Protein AF-A0A764QUU9-F1 (afdb_monomer)

Mean predicted aligned error: 5.27 Å

Solvent-accessible surface area (backbone atoms only — not comparable to full-atom values): 4619 Å² total; per-residue (Å²): 132,89,72,80,79,88,78,64,89,89,64,74,55,65,67,58,48,52,58,47,61,72,60,43,56,63,40,49,35,58,35,77,82,8,27,3,70,60,32,66,56,76,43,73,78,49,91,75,56,68,68,58,54,50,53,50,51,52,58,73,65,33,61,70,61,50,53,60,51,53,69,55,74,78,107

Structure (mmCIF, N/CA/C/O backbone):
data_AF-A0A764QUU9-F1
#
_entry.id   AF-A0A764QUU9-F1
#
loop_
_atom_site.group_PDB
_atom_site.id
_atom_site.type_symbol
_atom_site.label_atom_id
_atom_site.label_alt_id
_atom_site.label_comp_id
_atom_site.label_asym_id
_atom_site.label_entity_id
_atom_site.label_seq_id
_atom_site.pdbx_PDB_ins_code
_atom_site.Cartn_x
_atom_site.Cartn_y
_atom_site.Cartn_z
_atom_site.occupancy
_atom_site.B_iso_or_equiv
_atom_site.auth_seq_id
_atom_site.auth_comp_id
_atom_site.auth_asym_id
_atom_site.auth_atom_id
_atom_site.pdbx_PDB_model_num
ATOM 1 N N . GLY A 1 1 ? -14.194 -2.682 18.376 1.00 67.06 1 GLY A N 1
ATOM 2 C CA . GLY A 1 1 ? -12.870 -2.891 17.765 1.00 67.06 1 GLY A CA 1
ATOM 3 C C . GLY A 1 1 ? -13.048 -3.508 16.398 1.00 67.06 1 GLY A C 1
ATOM 4 O O . GLY A 1 1 ? -14.033 -4.212 16.197 1.00 67.06 1 GLY A O 1
ATOM 5 N N . THR A 1 2 ? -12.136 -3.221 15.474 1.00 78.81 2 THR A N 1
ATOM 6 C CA . THR A 1 2 ? -12.099 -3.839 14.142 1.00 78.81 2 THR A CA 1
ATOM 7 C C . THR A 1 2 ? -11.755 -5.321 14.278 1.00 78.81 2 THR A C 1
ATOM 9 O O . THR A 1 2 ? -10.887 -5.678 15.071 1.00 78.81 2 THR A O 1
ATOM 12 N N . ARG A 1 3 ? -12.449 -6.189 13.539 1.00 83.81 3 ARG A N 1
ATOM 13 C CA . ARG A 1 3 ? -12.221 -7.639 13.533 1.00 83.81 3 ARG A CA 1
ATOM 14 C C . ARG A 1 3 ? -12.348 -8.170 12.116 1.00 83.81 3 ARG A C 1
ATOM 16 O O . ARG A 1 3 ? -13.125 -7.630 11.330 1.00 83.81 3 ARG A O 1
ATOM 23 N N . PHE A 1 4 ? -11.640 -9.247 11.824 1.00 87.81 4 PHE A N 1
ATOM 24 C CA . PHE A 1 4 ? -11.891 -10.022 10.620 1.00 87.81 4 PHE A CA 1
ATOM 25 C C . PHE A 1 4 ? -13.278 -10.675 10.688 1.00 87.81 4 PHE A C 1
ATOM 27 O O . PHE A 1 4 ? -13.740 -11.081 11.759 1.00 87.81 4 PHE A O 1
ATOM 34 N N . ALA A 1 5 ? -13.951 -10.752 9.544 1.00 88.56 5 ALA A N 1
ATOM 35 C CA . ALA A 1 5 ? -15.113 -11.613 9.378 1.00 88.56 5 ALA A CA 1
ATOM 36 C C . ALA A 1 5 ? -14.627 -13.029 9.032 1.00 88.56 5 ALA A C 1
ATOM 38 O O . ALA A 1 5 ? -13.695 -13.159 8.247 1.00 88.56 5 ALA A O 1
ATOM 39 N N . ASN A 1 6 ? -15.266 -14.061 9.598 1.00 82.31 6 ASN A N 1
ATOM 40 C CA . ASN A 1 6 ? -14.948 -15.480 9.361 1.00 82.31 6 ASN A CA 1
ATOM 41 C C . ASN A 1 6 ? -13.483 -15.838 9.673 1.00 82.31 6 ASN A C 1
ATOM 43 O O . ASN A 1 6 ? -12.700 -16.171 8.792 1.00 82.31 6 ASN A O 1
ATOM 47 N N . VAL A 1 7 ? -13.115 -15.725 10.949 1.00 79.19 7 VAL A N 1
ATOM 48 C CA . VAL A 1 7 ? -11.757 -15.996 11.435 1.00 79.19 7 VAL A CA 1
ATOM 49 C C . VAL A 1 7 ? -11.512 -17.491 11.582 1.00 79.19 7 VAL A C 1
ATOM 51 O O . VAL A 1 7 ? -12.217 -18.154 12.338 1.00 79.19 7 VAL A O 1
ATOM 54 N N . GLU A 1 8 ? -10.472 -17.982 10.916 1.00 79.38 8 GLU A N 1
ATOM 55 C CA . GLU A 1 8 ? -9.831 -19.261 11.227 1.00 79.38 8 GLU A CA 1
ATOM 56 C C . GLU A 1 8 ? -8.717 -19.057 12.268 1.00 79.38 8 GLU A C 1
ATOM 58 O O . GLU A 1 8 ? -8.186 -17.954 12.437 1.00 79.38 8 GLU A O 1
ATOM 63 N N . GLU A 1 9 ? -8.360 -20.112 12.999 1.00 81.25 9 GLU A N 1
ATOM 64 C CA . GLU A 1 9 ? -7.248 -20.050 13.949 1.00 81.25 9 GLU A CA 1
ATOM 65 C C . GLU A 1 9 ? -5.917 -19.758 13.234 1.00 81.25 9 GLU A C 1
ATOM 67 O O . GLU A 1 9 ? -5.672 -20.209 12.118 1.00 81.25 9 GLU A O 1
ATOM 72 N N . GLY A 1 10 ? -5.034 -18.995 13.888 1.00 82.88 10 GLY A N 1
ATOM 73 C CA . GLY A 1 10 ? -3.686 -18.708 13.379 1.00 82.88 10 GLY A CA 1
ATOM 74 C C . GLY A 1 10 ? -3.556 -17.474 12.479 1.00 82.88 10 GLY A C 1
ATOM 75 O O . GLY A 1 10 ? -2.448 -17.176 12.032 1.00 82.88 10 GLY A O 1
ATOM 76 N N . ILE A 1 11 ? -4.632 -16.717 12.242 1.00 88.19 11 ILE A N 1
ATOM 77 C CA . ILE A 1 11 ? -4.526 -15.441 11.523 1.00 88.19 11 ILE A CA 1
ATOM 78 C C . ILE A 1 11 ? -3.831 -14.363 12.364 1.00 88.19 11 ILE A C 1
ATOM 80 O O . ILE A 1 11 ? -3.913 -14.336 13.595 1.00 88.19 11 ILE A O 1
ATOM 84 N N . TRP A 1 12 ? -3.170 -13.425 11.684 1.00 87.62 12 TRP A N 1
ATOM 85 C CA . TRP A 1 12 ? -2.603 -12.246 12.335 1.00 87.62 12 TRP A CA 1
ATOM 86 C C . TRP A 1 12 ? -3.680 -11.412 13.029 1.00 87.62 12 TRP A C 1
ATOM 88 O O . TRP A 1 12 ? -4.842 -11.395 12.623 1.00 87.62 12 TRP A O 1
ATOM 98 N N . THR A 1 13 ? -3.277 -10.639 14.038 1.00 86.81 13 THR A N 1
ATOM 99 C CA . THR A 1 13 ? -4.132 -9.562 14.542 1.00 86.81 13 THR A CA 1
ATOM 100 C C . THR A 1 13 ? -4.427 -8.566 13.419 1.00 86.81 13 THR A C 1
ATOM 102 O O . THR A 1 13 ? -3.626 -8.396 12.492 1.00 86.81 13 THR A O 1
ATOM 105 N N . VAL A 1 14 ? -5.572 -7.883 13.497 1.00 85.69 14 VAL A N 1
ATOM 106 C CA . VAL A 1 14 ? -5.971 -6.883 12.492 1.00 85.69 14 VAL A CA 1
ATOM 107 C C . VAL A 1 14 ? -4.887 -5.816 12.335 1.00 85.69 14 VAL A C 1
ATOM 109 O O . VAL A 1 14 ? -4.559 -5.420 11.222 1.00 85.69 14 VAL A O 1
ATOM 112 N N . GLU A 1 15 ? -4.271 -5.397 13.437 1.00 83.38 15 GLU A N 1
ATOM 113 C CA . GLU A 1 15 ? -3.197 -4.408 13.443 1.00 83.38 15 GLU A CA 1
ATOM 114 C C . GLU A 1 15 ? -1.960 -4.902 12.689 1.00 83.38 15 GLU A C 1
ATOM 116 O O . GLU A 1 15 ? -1.392 -4.165 11.881 1.00 83.38 15 GLU A O 1
ATOM 121 N N . ARG A 1 16 ? -1.545 -6.157 12.913 1.00 85.12 16 ARG A N 1
ATOM 122 C CA . ARG A 1 16 ? -0.380 -6.719 12.224 1.00 85.12 16 ARG A CA 1
ATOM 123 C C . ARG A 1 16 ? -0.647 -6.873 10.731 1.00 85.12 16 ARG A C 1
ATOM 125 O O . ARG A 1 16 ? 0.222 -6.535 9.934 1.00 85.12 16 ARG A O 1
ATOM 132 N N . TYR A 1 17 ? -1.838 -7.326 10.355 1.00 87.62 17 TYR A N 1
ATOM 133 C CA . TYR A 1 17 ? -2.246 -7.407 8.954 1.00 87.62 17 TYR A CA 1
ATOM 134 C C . TYR A 1 17 ? -2.216 -6.036 8.264 1.00 87.62 17 TYR A C 1
ATOM 136 O O . TYR A 1 17 ? -1.618 -5.897 7.198 1.00 87.62 17 TYR A O 1
ATOM 144 N N . LEU A 1 18 ? -2.794 -5.010 8.898 1.00 85.00 18 LEU A N 1
ATOM 145 C CA . LEU A 1 18 ? -2.816 -3.651 8.353 1.00 85.00 18 LEU A CA 1
ATOM 146 C C . LEU A 1 18 ? -1.405 -3.060 8.220 1.00 85.00 18 LEU A C 1
ATOM 148 O O . LEU A 1 18 ? -1.094 -2.435 7.209 1.00 85.00 18 LEU A O 1
ATOM 152 N N . SER A 1 19 ? -0.527 -3.308 9.198 1.00 82.25 19 SER A N 1
ATOM 153 C CA . SER A 1 19 ? 0.882 -2.903 9.129 1.00 82.25 19 SER A CA 1
ATOM 154 C C . SER A 1 19 ? 1.631 -3.558 7.967 1.00 82.25 19 SER A C 1
ATOM 156 O O . SER A 1 19 ? 2.463 -2.895 7.350 1.00 82.25 19 SER A O 1
ATOM 158 N N . LEU A 1 20 ? 1.356 -4.832 7.671 1.00 86.19 20 LEU A N 1
ATOM 159 C CA . LEU A 1 20 ? 1.969 -5.526 6.540 1.00 86.19 20 LEU A CA 1
ATOM 160 C C . LEU A 1 20 ? 1.470 -4.928 5.223 1.00 86.19 20 LEU A C 1
ATOM 162 O O . LEU A 1 20 ? 2.270 -4.416 4.446 1.00 86.19 20 LEU A O 1
ATOM 166 N N . ILE A 1 21 ? 0.153 -4.904 4.998 1.00 86.12 21 ILE A N 1
ATOM 167 C CA . ILE A 1 21 ? -0.394 -4.524 3.689 1.00 86.12 21 ILE A CA 1
ATOM 168 C C . ILE A 1 21 ? -0.093 -3.069 3.302 1.00 86.12 21 ILE A C 1
ATOM 170 O O . ILE A 1 21 ? 0.156 -2.787 2.131 1.00 86.12 21 ILE A O 1
ATOM 174 N N . ALA A 1 22 ? -0.027 -2.152 4.276 1.00 81.69 22 ALA A N 1
ATOM 175 C CA . ALA A 1 22 ? 0.364 -0.765 4.025 1.00 81.69 22 ALA A CA 1
ATOM 176 C C . ALA A 1 22 ? 1.816 -0.638 3.514 1.00 81.69 22 ALA A C 1
ATOM 178 O O . ALA A 1 22 ? 2.117 0.267 2.729 1.00 81.69 22 ALA A O 1
ATOM 179 N N . GLY A 1 23 ? 2.704 -1.544 3.941 1.00 85.00 23 GLY A N 1
ATOM 180 C CA . GLY A 1 23 ? 4.124 -1.554 3.586 1.00 85.00 23 GLY A CA 1
ATOM 181 C C . GLY A 1 23 ? 4.482 -2.371 2.341 1.00 85.00 23 GLY A C 1
ATOM 182 O O . GLY A 1 23 ? 5.578 -2.189 1.811 1.00 85.00 23 GLY A O 1
ATOM 183 N N . GLU A 1 24 ? 3.593 -3.246 1.865 1.00 89.75 24 GLU A N 1
ATOM 184 C CA . GLU A 1 24 ? 3.872 -4.111 0.711 1.00 89.75 24 GLU A CA 1
ATOM 185 C C . GLU A 1 24 ? 3.692 -3.397 -0.637 1.00 89.75 24 GLU A C 1
ATOM 187 O O . GLU A 1 24 ? 4.487 -3.631 -1.545 1.00 89.75 24 GLU A O 1
ATOM 192 N N . LEU A 1 25 ? 2.722 -2.479 -0.791 1.00 91.88 25 LEU A N 1
ATOM 193 C CA . LEU A 1 25 ? 2.485 -1.850 -2.104 1.00 91.88 25 LEU A CA 1
ATOM 194 C C . LEU A 1 25 ? 3.719 -1.113 -2.669 1.00 91.88 25 LEU A C 1
ATOM 196 O O . LEU A 1 25 ? 4.041 -1.331 -3.835 1.00 91.88 25 LEU A O 1
ATOM 200 N N . PRO A 1 26 ? 4.478 -0.320 -1.882 1.00 92.06 26 PRO A N 1
ATOM 201 C CA . PRO A 1 26 ? 5.716 0.291 -2.369 1.00 92.06 26 PRO A CA 1
ATOM 202 C C . PRO A 1 26 ? 6.769 -0.721 -2.838 1.00 92.06 26 PRO A C 1
ATOM 204 O O . PRO A 1 26 ? 7.585 -0.397 -3.691 1.00 92.06 26 PRO A O 1
ATOM 207 N N . ARG A 1 27 ? 6.765 -1.946 -2.297 1.00 95.00 27 ARG A N 1
ATOM 208 C CA . ARG A 1 27 ? 7.692 -3.007 -2.716 1.00 95.00 27 ARG A CA 1
ATOM 209 C C . ARG A 1 27 ? 7.268 -3.622 -4.043 1.00 95.00 27 ARG A C 1
ATOM 211 O O . ARG A 1 27 ? 8.131 -3.980 -4.830 1.00 95.00 27 ARG A O 1
ATOM 218 N N . LEU A 1 28 ? 5.965 -3.729 -4.295 1.00 95.31 28 LEU A N 1
ATOM 219 C CA . LEU A 1 28 ? 5.431 -4.284 -5.541 1.00 95.31 28 LEU A CA 1
ATOM 220 C C . LEU A 1 28 ? 5.581 -3.341 -6.738 1.00 95.31 28 LEU A C 1
ATOM 222 O O . LEU A 1 28 ? 5.559 -3.809 -7.872 1.00 95.31 28 LEU A O 1
ATOM 226 N N . ARG A 1 29 ? 5.726 -2.031 -6.506 1.00 94.81 29 ARG A N 1
ATOM 227 C CA . ARG A 1 29 ? 5.919 -1.066 -7.592 1.00 94.81 29 ARG A CA 1
ATOM 228 C C . ARG A 1 29 ? 7.191 -1.375 -8.373 1.00 94.81 29 ARG A C 1
ATOM 230 O O . ARG A 1 29 ? 8.242 -1.661 -7.805 1.00 94.81 29 ARG A O 1
ATOM 237 N N . ASP A 1 30 ? 7.093 -1.278 -9.689 1.00 96.81 30 ASP A N 1
ATOM 238 C CA . ASP A 1 30 ? 8.243 -1.393 -10.579 1.00 96.81 30 ASP A CA 1
ATOM 239 C C . ASP A 1 30 ? 8.821 -0.003 -10.878 1.00 96.81 30 ASP A C 1
ATOM 241 O O . ASP A 1 30 ? 8.709 0.541 -11.978 1.00 96.81 30 ASP A O 1
ATOM 245 N N . ASP A 1 31 ? 9.386 0.602 -9.838 1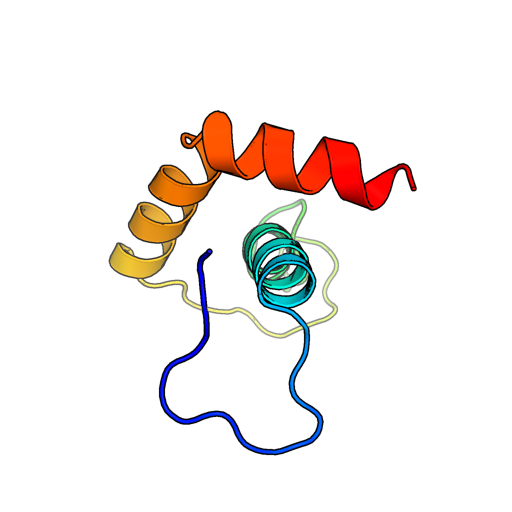.00 96.12 31 ASP A N 1
ATOM 246 C CA . ASP A 1 31 ? 10.086 1.883 -9.878 1.00 96.12 31 ASP A CA 1
ATOM 247 C C . ASP A 1 31 ? 11.450 1.776 -9.177 1.00 96.12 31 ASP A C 1
ATOM 249 O O . ASP A 1 31 ? 11.817 0.717 -8.673 1.00 96.12 31 ASP A O 1
ATOM 253 N N . GLU A 1 32 ? 12.198 2.880 -9.128 1.00 97.19 32 GLU A N 1
ATOM 254 C CA . GLU A 1 32 ? 13.563 2.943 -8.578 1.00 97.19 32 GLU A CA 1
ATOM 255 C C . GLU A 1 32 ? 13.672 2.486 -7.110 1.00 97.19 32 GLU A C 1
ATOM 257 O O . GLU A 1 32 ? 14.758 2.147 -6.637 1.00 97.19 32 GLU A O 1
ATOM 262 N N . THR A 1 33 ? 12.563 2.486 -6.367 1.00 95.44 33 THR A N 1
ATOM 263 C CA . THR A 1 33 ? 12.524 2.142 -4.939 1.00 95.44 33 THR A CA 1
ATOM 264 C C . THR A 1 33 ? 11.936 0.759 -4.664 1.00 95.44 33 THR A C 1
ATOM 266 O O . THR A 1 33 ? 12.204 0.173 -3.605 1.00 95.44 33 THR A O 1
ATOM 269 N N . GLY A 1 34 ? 11.150 0.240 -5.606 1.00 96.44 34 GLY A N 1
ATOM 270 C CA . GLY A 1 34 ? 10.457 -1.032 -5.491 1.00 96.44 34 GLY A CA 1
ATOM 271 C C . GLY A 1 34 ? 11.307 -2.244 -5.869 1.00 96.44 34 GLY A C 1
ATOM 272 O O . GLY A 1 34 ? 12.515 -2.162 -6.099 1.00 96.44 34 GLY A O 1
ATOM 273 N N . TYR A 1 35 ? 10.695 -3.426 -5.820 1.00 98.06 35 TYR A N 1
ATOM 274 C CA . TYR A 1 35 ? 11.402 -4.705 -5.947 1.00 98.06 35 TYR A CA 1
ATOM 275 C C . TYR A 1 35 ? 11.380 -5.262 -7.373 1.00 98.06 35 TYR A C 1
ATOM 277 O O . TYR A 1 35 ? 12.014 -6.288 -7.615 1.00 98.06 35 TYR A O 1
ATOM 285 N N . GLY A 1 36 ? 10.683 -4.599 -8.297 1.00 97.88 36 GLY A N 1
ATOM 286 C CA . GLY A 1 36 ? 10.664 -4.971 -9.707 1.00 97.88 36 GLY A CA 1
ATOM 287 C C . GLY A 1 36 ? 11.997 -4.715 -10.429 1.00 97.88 36 GLY A C 1
ATOM 288 O O . GLY A 1 36 ? 12.934 -4.157 -9.838 1.00 97.88 36 GLY A 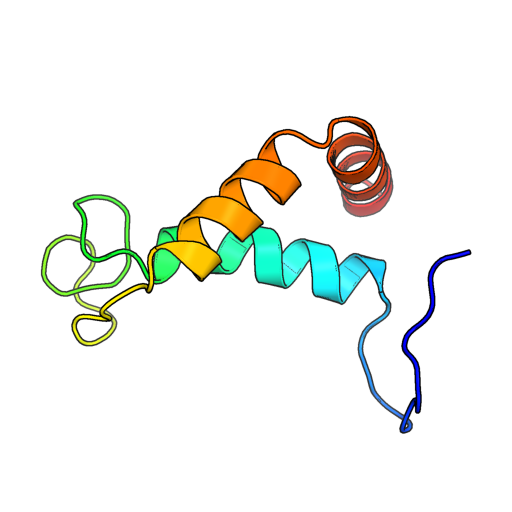O 1
ATOM 289 N N . PRO A 1 37 ? 12.085 -5.089 -11.718 1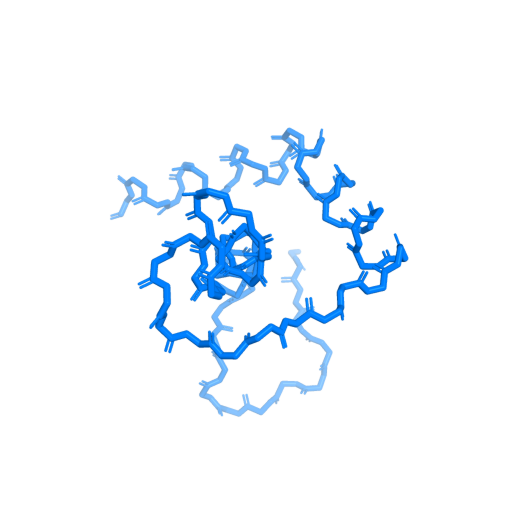.00 98.25 37 PRO A N 1
ATOM 290 C CA . PRO A 1 37 ? 13.293 -4.943 -12.533 1.00 98.25 37 PRO A CA 1
ATOM 291 C C . PRO A 1 37 ? 13.830 -3.509 -12.650 1.00 98.25 37 PRO A C 1
ATOM 293 O O . PRO A 1 37 ? 15.011 -3.310 -12.924 1.00 98.25 37 PRO A O 1
ATOM 296 N N . ARG A 1 38 ? 12.985 -2.489 -12.455 1.00 97.69 38 ARG A N 1
ATOM 297 C CA . ARG A 1 38 ? 13.382 -1.069 -12.495 1.00 97.69 38 ARG A CA 1
ATOM 298 C C . ARG A 1 38 ? 13.937 -0.542 -11.171 1.00 97.69 38 ARG A C 1
ATOM 300 O O . ARG A 1 38 ? 14.409 0.594 -11.137 1.00 97.69 38 ARG A O 1
ATOM 307 N N . GLY A 1 39 ? 13.871 -1.341 -10.112 1.00 97.69 39 GLY A N 1
ATOM 308 C CA . GLY A 1 39 ? 14.376 -1.013 -8.786 1.00 97.69 39 GLY A CA 1
ATOM 309 C C . GLY A 1 39 ? 15.425 -2.018 -8.342 1.00 97.69 39 GLY A C 1
ATOM 310 O O . GLY A 1 39 ? 16.567 -1.990 -8.799 1.00 97.69 39 GLY A O 1
ATOM 311 N N . LYS A 1 40 ? 15.045 -2.896 -7.410 1.00 97.38 40 LYS A N 1
ATOM 312 C CA . LYS A 1 40 ? 15.966 -3.865 -6.792 1.00 97.38 40 LYS A CA 1
ATOM 313 C C . LYS A 1 40 ? 16.104 -5.196 -7.528 1.00 97.38 40 LYS A C 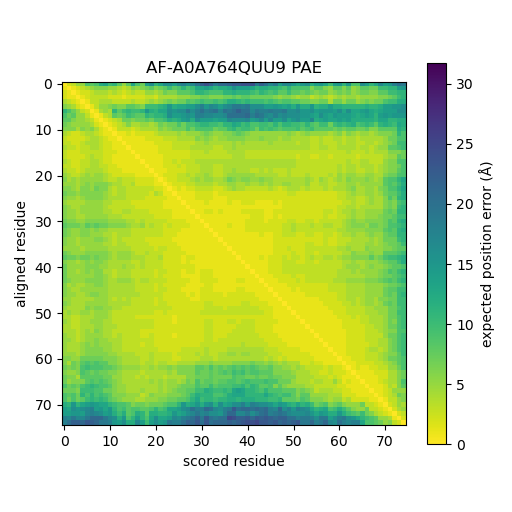1
ATOM 315 O O . LYS A 1 40 ? 16.975 -5.970 -7.145 1.00 97.38 40 LYS A O 1
ATOM 320 N N . ASP A 1 41 ? 15.262 -5.464 -8.525 1.00 97.50 41 ASP A N 1
ATOM 321 C CA . ASP A 1 41 ? 15.295 -6.694 -9.328 1.00 97.50 41 ASP A CA 1
ATOM 322 C C . ASP A 1 41 ? 15.198 -7.984 -8.483 1.00 97.50 41 ASP A C 1
ATOM 324 O O . ASP A 1 41 ? 15.902 -8.970 -8.690 1.00 97.50 41 ASP A O 1
ATOM 328 N N . PHE A 1 42 ? 14.335 -7.967 -7.463 1.00 97.88 42 PHE A N 1
ATOM 329 C CA . PHE A 1 42 ? 14.069 -9.129 -6.603 1.00 97.88 42 PHE A CA 1
ATOM 330 C C . PHE A 1 42 ? 12.837 -9.919 -7.043 1.00 97.88 42 PHE A C 1
ATOM 332 O O . PHE A 1 42 ? 12.740 -11.115 -6.765 1.00 97.88 42 PHE A O 1
ATOM 339 N N . ILE A 1 43 ? 11.880 -9.251 -7.685 1.00 97.38 43 ILE A N 1
ATOM 340 C CA . ILE A 1 43 ? 10.649 -9.844 -8.203 1.00 97.38 43 ILE A CA 1
ATOM 341 C C . ILE A 1 43 ? 10.442 -9.421 -9.657 1.00 97.38 43 ILE A C 1
ATOM 343 O O . ILE A 1 43 ? 11.017 -8.443 -10.129 1.00 97.38 43 ILE A O 1
ATOM 347 N N . ILE A 1 44 ? 9.587 -10.155 -10.366 1.00 97.94 44 ILE A N 1
ATOM 348 C CA . ILE A 1 44 ? 9.135 -9.766 -11.704 1.00 97.94 44 ILE A CA 1
ATOM 349 C C . ILE A 1 44 ? 8.330 -8.461 -11.660 1.00 97.94 44 ILE A C 1
ATOM 351 O O . ILE A 1 44 ? 7.813 -8.073 -10.612 1.00 97.94 44 ILE A O 1
ATOM 355 N N . HIS A 1 45 ? 8.178 -7.818 -12.817 1.00 97.69 45 HIS A N 1
ATOM 356 C CA . HIS A 1 45 ? 7.249 -6.703 -12.978 1.00 97.69 45 HIS A CA 1
ATOM 357 C C . HIS A 1 45 ? 5.833 -7.092 -12.518 1.00 97.69 45 HIS A C 1
ATOM 359 O O . HIS A 1 45 ? 5.341 -8.174 -12.850 1.00 97.69 45 HIS A O 1
ATOM 365 N N . VAL A 1 46 ? 5.181 -6.188 -11.786 1.00 97.00 46 VAL A N 1
ATOM 366 C CA . VAL A 1 46 ? 3.795 -6.327 -11.334 1.00 97.00 46 VAL A CA 1
ATOM 367 C C . VAL A 1 46 ? 2.988 -5.138 -11.843 1.00 97.00 46 VAL A C 1
ATOM 369 O O . VAL A 1 46 ? 3.241 -3.996 -11.458 1.00 97.00 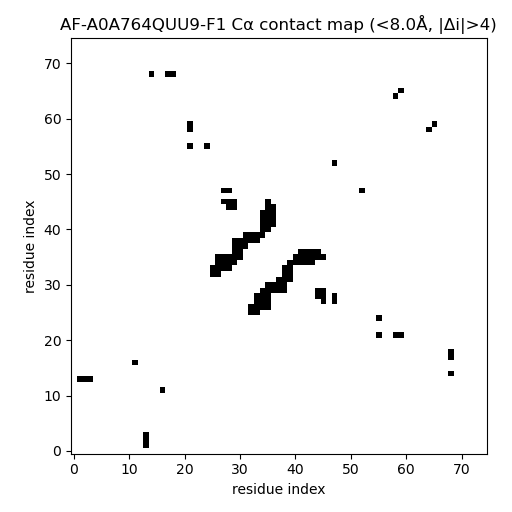46 VAL A O 1
ATOM 372 N N . ASP A 1 47 ? 1.971 -5.415 -12.655 1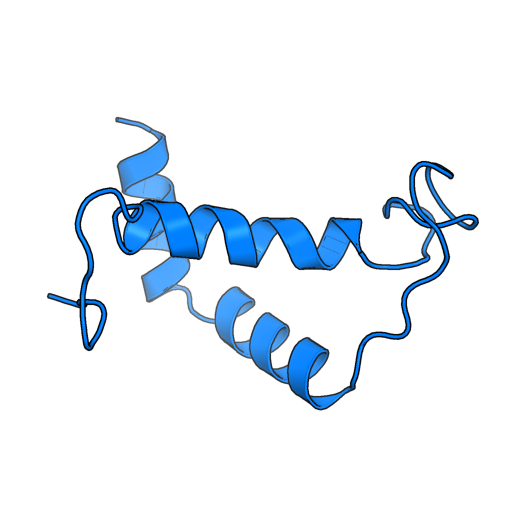.00 96.81 47 ASP A N 1
ATOM 373 C CA . ASP A 1 47 ? 0.955 -4.430 -13.014 1.00 96.81 47 ASP A CA 1
ATOM 374 C C . ASP A 1 47 ? 0.027 -4.198 -11.816 1.00 96.81 47 ASP A C 1
ATOM 376 O O . ASP A 1 47 ? -0.719 -5.094 -11.414 1.00 96.81 47 ASP A O 1
ATOM 380 N N . ILE A 1 48 ? 0.061 -2.995 -11.238 1.00 94.75 48 ILE A N 1
ATOM 381 C CA . ILE A 1 48 ? -0.812 -2.621 -10.119 1.00 94.75 48 ILE A CA 1
ATOM 382 C C . ILE A 1 48 ? -2.068 -1.932 -10.670 1.00 94.75 48 ILE A C 1
ATOM 384 O O . ILE A 1 48 ? -1.972 -0.841 -11.243 1.00 94.75 48 ILE A O 1
ATOM 388 N N . PRO A 1 49 ? -3.265 -2.519 -10.485 1.00 97.25 49 PRO A N 1
ATOM 389 C CA . PRO A 1 49 ? -4.510 -1.897 -10.907 1.00 97.25 49 PRO A CA 1
ATOM 390 C C . PRO A 1 49 ? -4.764 -0.545 -10.220 1.00 97.25 49 PRO A C 1
ATOM 392 O O . PRO A 1 49 ? -4.424 -0.328 -9.055 1.00 97.25 49 PRO A O 1
ATOM 395 N N . ARG A 1 50 ? -5.406 0.384 -10.938 1.00 95.62 50 ARG A N 1
ATOM 396 C CA . ARG A 1 50 ? -5.645 1.755 -10.450 1.00 95.62 50 ARG A CA 1
ATOM 397 C C . ARG A 1 50 ? -6.512 1.807 -9.189 1.00 95.62 50 ARG A C 1
ATOM 399 O O . ARG A 1 50 ? -6.336 2.692 -8.358 1.00 95.62 50 ARG A O 1
ATOM 406 N N . ASP A 1 51 ? -7.471 0.903 -9.056 1.00 97.00 51 ASP A N 1
ATOM 407 C CA . ASP A 1 51 ? -8.311 0.768 -7.865 1.00 97.00 51 ASP A CA 1
ATOM 408 C C . ASP A 1 51 ? -7.500 0.362 -6.627 1.00 97.00 51 ASP A C 1
ATOM 410 O O . ASP A 1 51 ? -7.742 0.905 -5.549 1.00 97.00 51 ASP A O 1
ATOM 414 N N . ILE A 1 52 ? -6.485 -0.491 -6.787 1.00 94.38 52 ILE A N 1
ATOM 415 C CA . ILE A 1 52 ? -5.543 -0.847 -5.717 1.00 94.38 52 ILE A CA 1
ATOM 416 C C . ILE A 1 52 ? -4.674 0.353 -5.319 1.00 94.38 52 ILE A C 1
ATOM 418 O O . ILE A 1 52 ? -4.528 0.635 -4.129 1.00 94.38 52 ILE A O 1
ATOM 422 N N . GLU A 1 53 ? -4.161 1.112 -6.292 1.00 93.38 53 GLU A N 1
ATOM 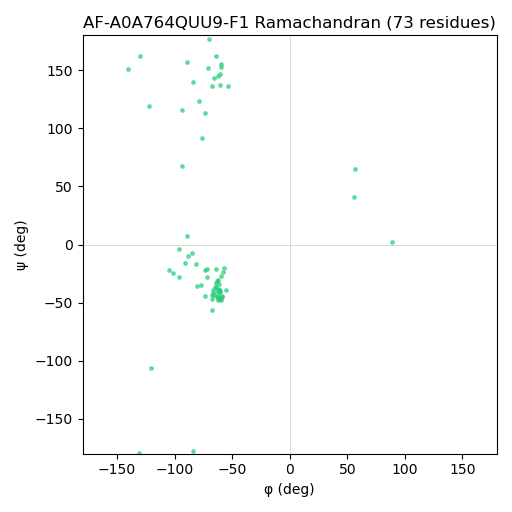423 C CA . GLU A 1 53 ? -3.425 2.357 -6.022 1.00 93.38 53 GLU A CA 1
ATOM 424 C C . GLU A 1 53 ? -4.283 3.377 -5.259 1.00 93.38 53 GLU A C 1
ATOM 426 O O . GLU A 1 53 ? -3.854 3.942 -4.250 1.00 93.38 53 GLU A O 1
ATOM 431 N N . ASN A 1 54 ? -5.534 3.569 -5.685 1.00 95.06 54 ASN A N 1
ATOM 432 C CA . ASN A 1 54 ? -6.472 4.460 -5.005 1.00 95.06 54 ASN A CA 1
ATOM 433 C C . ASN A 1 54 ? -6.761 3.987 -3.571 1.00 95.06 54 ASN A C 1
ATOM 435 O O . ASN A 1 54 ? -6.769 4.797 -2.644 1.00 95.06 54 ASN A O 1
ATOM 439 N N . ALA A 1 55 ? -6.978 2.684 -3.365 1.00 93.12 55 ALA A N 1
ATOM 440 C CA 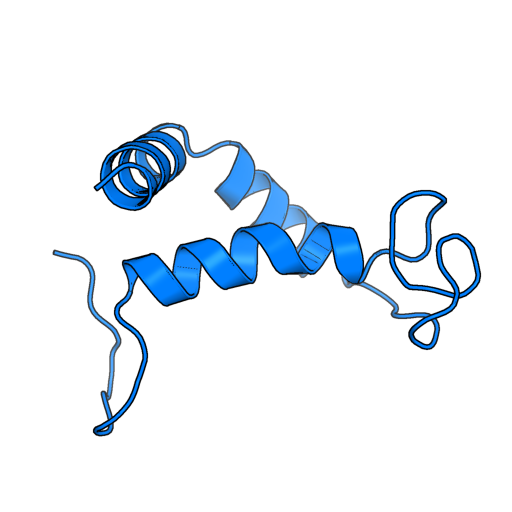. ALA A 1 55 ? -7.214 2.121 -2.038 1.00 93.12 55 ALA A CA 1
ATOM 441 C C . ALA A 1 55 ? -6.012 2.344 -1.105 1.00 93.12 55 ALA A C 1
ATOM 443 O O . ALA A 1 55 ? -6.185 2.713 0.058 1.00 93.12 55 ALA A O 1
ATOM 444 N N . TRP A 1 56 ? -4.789 2.196 -1.617 1.00 91.56 56 TRP A N 1
ATOM 445 C CA . TRP A 1 56 ? -3.581 2.479 -0.845 1.00 91.56 56 TRP A CA 1
ATOM 446 C C . TRP A 1 56 ? -3.427 3.964 -0.514 1.00 91.56 56 TRP A C 1
ATOM 448 O O . 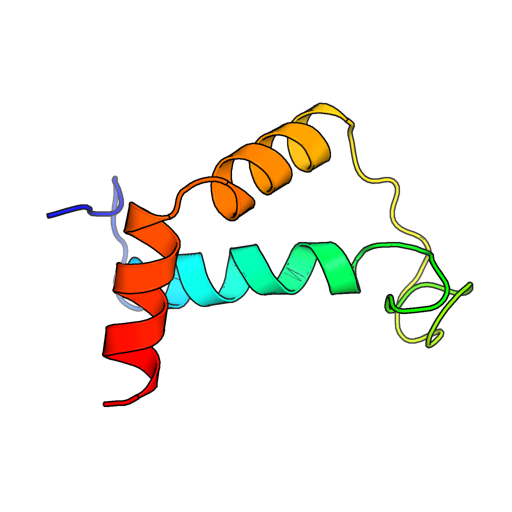TRP A 1 56 ? -3.063 4.298 0.612 1.00 91.56 56 TRP A O 1
ATOM 458 N N . GLN A 1 57 ? -3.767 4.869 -1.435 1.00 91.50 57 GLN A N 1
ATOM 459 C CA . GLN A 1 57 ? -3.782 6.308 -1.149 1.00 91.50 57 GLN A CA 1
ATOM 460 C C . GLN A 1 57 ? -4.768 6.660 -0.027 1.00 91.50 57 GLN A C 1
ATOM 462 O O . GLN A 1 57 ? -4.426 7.453 0.850 1.00 91.50 57 GLN A O 1
ATOM 467 N N . VAL A 1 58 ? -5.951 6.035 -0.004 1.00 92.31 58 VAL A N 1
ATOM 468 C CA . VAL A 1 58 ? -6.923 6.192 1.093 1.00 92.31 58 VAL A CA 1
ATOM 469 C C . VAL A 1 58 ? -6.325 5.726 2.422 1.00 92.31 58 VAL A C 1
ATOM 471 O O . VAL A 1 58 ? -6.385 6.463 3.403 1.00 92.31 58 VAL A O 1
ATOM 474 N N . LEU A 1 59 ? -5.685 4.551 2.451 1.00 88.12 59 LEU A N 1
ATOM 475 C CA . LEU A 1 59 ? -5.025 4.035 3.658 1.00 88.12 59 LEU A CA 1
ATOM 476 C C . LEU A 1 59 ? -3.903 4.961 4.152 1.00 88.12 59 LEU A C 1
ATOM 478 O O . LEU A 1 59 ? -3.772 5.193 5.351 1.00 88.12 59 LEU A O 1
ATOM 482 N N . GLN A 1 60 ? -3.108 5.521 3.240 1.00 86.56 60 GLN A N 1
ATOM 483 C CA . GLN A 1 60 ? -2.006 6.425 3.578 1.00 86.56 60 GLN A CA 1
ATOM 484 C C . GLN A 1 60 ? -2.479 7.797 4.066 1.00 86.56 60 GLN A C 1
ATOM 486 O O . GLN A 1 60 ? -1.751 8.442 4.826 1.00 86.56 60 GLN A O 1
ATOM 491 N N . ALA A 1 61 ? -3.657 8.244 3.631 1.00 90.25 61 ALA A N 1
ATOM 492 C CA . ALA A 1 61 ? -4.272 9.495 4.064 1.00 90.25 61 ALA A CA 1
ATOM 493 C C . ALA A 1 61 ? -5.011 9.365 5.409 1.00 90.25 61 ALA A C 1
ATOM 495 O O . ALA A 1 61 ? -5.287 10.380 6.051 1.00 90.25 61 ALA A O 1
ATOM 496 N N . ASP A 1 62 ? -5.312 8.143 5.860 1.00 88.94 62 ASP A N 1
ATOM 497 C CA . ASP A 1 62 ? -5.982 7.899 7.136 1.00 88.94 62 ASP A CA 1
ATOM 498 C C . ASP A 1 62 ? -5.013 8.079 8.318 1.00 88.94 62 ASP A C 1
ATOM 500 O O . ASP A 1 62 ? -4.315 7.166 8.768 1.00 88.94 62 ASP A O 1
ATOM 504 N N . THR A 1 63 ? -4.979 9.301 8.846 1.00 85.81 63 THR A N 1
ATOM 505 C CA . THR A 1 63 ? -4.163 9.666 10.011 1.00 85.81 63 THR A CA 1
ATOM 506 C C . THR A 1 63 ? -4.553 8.898 11.273 1.00 85.81 63 THR A C 1
ATOM 508 O O . THR A 1 63 ? -3.681 8.596 12.088 1.00 85.81 63 THR A O 1
ATOM 511 N N . THR A 1 64 ? -5.827 8.524 11.422 1.00 86.31 64 THR A N 1
ATOM 512 C CA . THR A 1 64 ? -6.309 7.757 12.580 1.00 86.31 64 THR A CA 1
ATOM 513 C C . THR A 1 64 ? -5.714 6.355 12.563 1.00 86.31 64 THR A C 1
ATOM 515 O O . THR A 1 64 ? -5.173 5.891 13.570 1.00 86.31 64 THR A O 1
ATOM 518 N N . LEU A 1 65 ? -5.760 5.700 11.402 1.00 81.69 65 LEU A N 1
ATOM 519 C CA . LEU A 1 65 ? -5.162 4.388 11.197 1.00 81.69 65 LEU A CA 1
ATOM 520 C C . LEU A 1 65 ? -3.641 4.427 11.394 1.00 81.69 65 LEU A C 1
ATOM 522 O O . LEU A 1 65 ? -3.094 3.584 12.106 1.00 81.69 65 LEU A O 1
ATOM 526 N N . ARG A 1 66 ? -2.953 5.420 10.817 1.00 80.06 66 ARG A N 1
ATOM 527 C CA . ARG A 1 66 ? -1.489 5.544 10.932 1.00 80.06 66 ARG A CA 1
ATOM 528 C C . ARG A 1 66 ? -1.033 5.737 12.371 1.00 80.06 66 ARG A C 1
ATOM 530 O O . ARG A 1 66 ? -0.172 4.992 12.832 1.00 80.06 66 ARG A O 1
ATOM 537 N N . SER A 1 67 ? -1.659 6.653 13.110 1.00 80.44 67 SER A N 1
ATOM 538 C CA . SER A 1 67 ? -1.343 6.853 14.528 1.00 80.44 67 SER A CA 1
ATOM 539 C C . SER A 1 67 ? -1.609 5.596 15.363 1.00 80.44 67 SER A C 1
ATOM 541 O O . SER A 1 67 ? -0.812 5.265 16.240 1.00 80.44 67 SER A O 1
ATOM 543 N N . ALA A 1 68 ? -2.687 4.858 15.079 1.00 77.56 68 ALA A N 1
ATOM 544 C CA . ALA A 1 68 ? -2.990 3.612 15.782 1.00 77.56 68 ALA A CA 1
ATOM 545 C C . ALA A 1 68 ? -1.943 2.508 15.530 1.00 77.56 68 ALA A C 1
ATOM 547 O O . ALA A 1 68 ? -1.633 1.745 16.449 1.00 77.56 68 ALA A O 1
ATOM 548 N N . LEU A 1 69 ? -1.390 2.427 14.314 1.00 76.50 69 LEU A N 1
ATOM 549 C CA . LEU A 1 69 ? -0.334 1.474 13.959 1.00 76.50 69 LEU A CA 1
ATOM 550 C C . LEU A 1 69 ? 1.025 1.867 14.565 1.00 76.50 69 LEU A C 1
ATOM 552 O O . LEU A 1 69 ? 1.701 1.018 15.145 1.00 76.50 69 LEU A O 1
ATOM 556 N N . GLU A 1 70 ? 1.405 3.146 14.506 1.00 74.88 70 GLU A N 1
ATOM 557 C CA . GLU A 1 70 ? 2.684 3.650 15.037 1.00 74.88 70 GLU A CA 1
ATOM 558 C C . GLU A 1 70 ? 2.779 3.527 16.566 1.00 74.88 70 GLU A C 1
ATOM 560 O O . GLU A 1 70 ? 3.785 3.053 17.095 1.00 74.88 70 GLU A O 1
ATOM 565 N N . GLN A 1 71 ? 1.708 3.866 17.294 1.00 68.38 71 GLN A N 1
ATOM 566 C CA . GLN A 1 71 ? 1.671 3.767 18.761 1.00 68.38 71 GLN A CA 1
ATOM 567 C C . GLN A 1 71 ? 1.805 2.332 19.290 1.00 68.38 71 GLN A C 1
ATOM 569 O O . GLN A 1 71 ? 2.138 2.135 20.461 1.00 68.38 71 GLN A O 1
ATOM 574 N N . ARG A 1 72 ? 1.505 1.332 18.453 1.00 59.97 72 ARG A N 1
ATOM 575 C CA . ARG A 1 72 ? 1.556 -0.092 18.807 1.00 59.97 72 ARG A CA 1
ATOM 576 C C . ARG A 1 72 ? 2.805 -0.795 18.292 1.00 59.97 72 ARG A C 1
ATOM 578 O O . ARG A 1 72 ? 3.198 -1.776 18.901 1.00 59.97 72 ARG A O 1
ATOM 585 N N . ALA A 1 73 ? 3.433 -0.296 17.226 1.00 59.06 73 ALA A N 1
ATOM 586 C CA . ALA A 1 73 ? 4.724 -0.797 16.747 1.00 59.06 73 ALA A CA 1
ATOM 587 C C . ALA A 1 73 ? 5.900 -0.421 17.674 1.00 59.06 73 ALA A C 1
ATOM 589 O O . ALA A 1 73 ? 6.942 -1.065 17.632 1.00 59.06 73 ALA A O 1
ATOM 590 N N . LEU A 1 74 ? 5.730 0.619 18.500 1.00 53.12 74 LEU A N 1
ATOM 591 C CA . LEU A 1 74 ? 6.697 1.087 19.504 1.00 53.12 74 LEU A CA 1
ATOM 592 C C . LEU A 1 74 ? 6.534 0.419 20.887 1.00 53.12 74 LEU A C 1
ATOM 594 O O . LEU A 1 74 ? 7.170 0.853 21.848 1.00 53.12 74 LEU A O 1
ATOM 598 N N . ARG A 1 75 ? 5.663 -0.589 21.011 1.00 44.94 75 ARG A N 1
ATOM 599 C CA . ARG A 1 75 ? 5.451 -1.382 22.232 1.00 44.94 75 ARG A CA 1
ATOM 600 C C . ARG A 1 75 ? 5.868 -2.824 22.002 1.00 44.94 75 ARG A C 1
ATOM 602 O O . ARG A 1 75 ? 6.397 -3.409 22.967 1.00 44.94 75 ARG A O 1
#

Radius of gyration: 14.59 Å; Cα contacts (8 Å, |Δi|>4): 64; chains: 1; bounding box: 31×30×35 Å

Secondary structure (DSSP, 8-state):
----SSPPTTPPPHHHHHHHHHHHHHHHS-STTSSSTTTT-SS------HHHHHHHHHHHH-HHHHHHHHHHHT-

pLDDT: mean 87.34, std 10.81, range [44.94, 98.25]

Sequence (75 aa):
GTRFANVEEGIWTVERYLSLIAGELPRLRDDETGYGPRGKDFIIHVDIPRDIENAWQVLQADTTLRSALEQRALR

Nearest PDB structures (foldseek):
  3ca8-assembly2_B  TM=9.612E-01  e=3.030E-06  Escherichia coli K-12

Organism: Salmonella enterica (NCBI:txid28901)

Foldseek 3Di:
DDDDDPDDPPDDDPLVVLVVVLPCVQQQALDCRHCDPNHVVNDHHDDDDPVNVVVSVVSVPPPVSVVVSVVVVVD